Protein AF-A0A543J5N5-F1 (afdb_monomer)

Radius of gyration: 30.06 Å; Cα contacts (8 Å, |Δi|>4): 61; chains: 1; bounding box: 81×40×79 Å

Secondary structure (DSSP, 8-state):
--HHHHHHHHHHTTHHHHHHHHHHHHHHHHHHHTT-SS---PPPPTHHHH-SGGGSPPPPTT--S--SPPPPHHHHHHHHHHHHHHHHTSHHHHHHHHHHHHHHHHHHHHSPP-HHHHHHHHHHS-HHHHHHHHT--HHHHHHHHHHHTS--HHHHHHHHHHHHHTS---

Solvent-accessible surface area (backbone atoms only — not comparable to full-atom values): 10122 Å² total; per-residue (Å²): 135,60,71,69,57,57,52,48,55,32,49,77,68,49,51,46,63,53,51,49,52,51,53,50,48,52,53,51,52,32,60,50,34,76,73,41,99,74,59,82,73,60,73,76,62,69,48,80,79,63,40,63,66,79,76,46,79,74,80,56,95,85,54,63,96,72,82,64,82,80,77,52,68,85,54,46,54,60,51,51,53,49,53,49,44,48,53,71,73,40,36,63,58,53,52,50,51,50,52,48,51,50,52,52,49,53,50,60,69,71,46,86,87,45,76,66,58,58,47,52,49,29,49,74,45,55,30,66,59,48,7,65,71,70,73,42,59,53,71,58,22,41,53,45,26,60,53,49,64,44,92,52,66,72,58,54,54,52,50,54,58,52,60,63,60,74,74,63,81,130

Structure (mmCIF, N/CA/C/O backbone):
data_AF-A0A543J5N5-F1
#
_entry.id   AF-A0A543J5N5-F1
#
loop_
_atom_site.group_PDB
_atom_site.id
_atom_site.type_symbol
_atom_site.label_atom_id
_atom_site.label_alt_id
_atom_site.label_comp_id
_atom_site.label_asym_id
_atom_site.label_entity_id
_atom_site.label_seq_id
_atom_site.pdbx_PDB_ins_code
_atom_site.Cartn_x
_atom_site.Cartn_y
_atom_site.Cartn_z
_atom_site.occupancy
_atom_site.B_iso_or_equiv
_atom_site.auth_seq_id
_atom_site.auth_comp_id
_atom_site.auth_asym_id
_atom_site.auth_atom_id
_atom_site.pdbx_PDB_model_num
ATOM 1 N N . MET A 1 1 ? -7.278 -13.447 -16.021 1.00 47.03 1 MET A N 1
ATOM 2 C CA . MET A 1 1 ? -6.130 -14.018 -15.280 1.00 47.03 1 MET A CA 1
ATOM 3 C C . MET A 1 1 ? -4.964 -13.067 -15.475 1.00 47.03 1 MET A C 1
ATOM 5 O O . MET A 1 1 ? -4.471 -12.989 -16.589 1.00 47.03 1 MET A O 1
ATOM 9 N N . THR A 1 2 ? -4.613 -12.256 -14.475 1.00 55.56 2 THR A N 1
ATOM 10 C CA . THR A 1 2 ? -3.571 -11.229 -14.644 1.00 55.56 2 THR A CA 1
ATOM 11 C C . THR A 1 2 ? -2.187 -11.880 -14.663 1.00 55.56 2 THR A C 1
ATOM 13 O O . THR A 1 2 ? -1.918 -12.789 -13.874 1.00 55.56 2 THR A O 1
ATOM 16 N N . CYS A 1 3 ? -1.317 -11.421 -15.563 1.00 61.25 3 CYS A N 1
ATOM 17 C CA . CYS A 1 3 ? 0.099 -11.799 -15.671 1.00 61.25 3 CYS A CA 1
ATOM 18 C C . CYS A 1 3 ? 0.804 -11.834 -14.300 1.00 61.25 3 CYS A C 1
ATOM 20 O O . CYS A 1 3 ? 1.544 -12.769 -13.999 1.00 61.25 3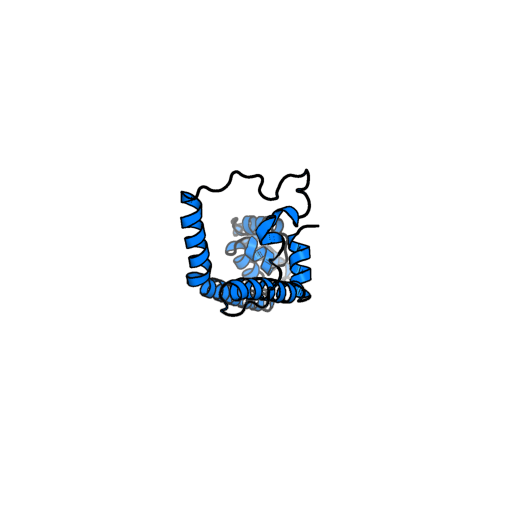 CYS A O 1
ATOM 22 N N . TRP A 1 4 ? 0.458 -10.890 -13.424 1.00 47.91 4 TRP A N 1
ATOM 23 C CA . TRP A 1 4 ? 0.954 -10.767 -12.056 1.00 47.91 4 TRP A CA 1
ATOM 24 C C . TRP A 1 4 ? 0.626 -11.943 -11.125 1.00 47.91 4 TRP A C 1
ATOM 26 O O . TRP A 1 4 ? 1.440 -12.272 -10.265 1.00 47.91 4 TRP A O 1
ATOM 36 N N . ARG A 1 5 ? -0.531 -12.606 -11.282 1.00 67.00 5 ARG A N 1
ATOM 37 C CA . ARG A 1 5 ? -0.859 -13.802 -10.480 1.00 67.00 5 ARG A CA 1
ATOM 38 C C . ARG A 1 5 ? -0.018 -14.996 -10.912 1.00 67.00 5 ARG A C 1
ATOM 40 O O . ARG A 1 5 ? 0.612 -15.622 -10.077 1.00 67.00 5 ARG A O 1
ATOM 47 N N . ARG A 1 6 ? 0.095 -15.224 -12.221 1.00 74.06 6 ARG A N 1
ATOM 48 C CA . ARG A 1 6 ? 0.920 -16.309 -12.770 1.00 74.06 6 ARG A CA 1
ATOM 49 C C . ARG A 1 6 ? 2.404 -16.142 -12.416 1.00 74.06 6 ARG A C 1
ATOM 51 O O . ARG A 1 6 ? 3.054 -17.122 -12.074 1.00 74.06 6 ARG A O 1
ATOM 58 N N . LEU A 1 7 ? 2.928 -14.914 -12.472 1.00 71.62 7 LEU A N 1
ATOM 59 C CA . LEU A 1 7 ? 4.307 -14.620 -1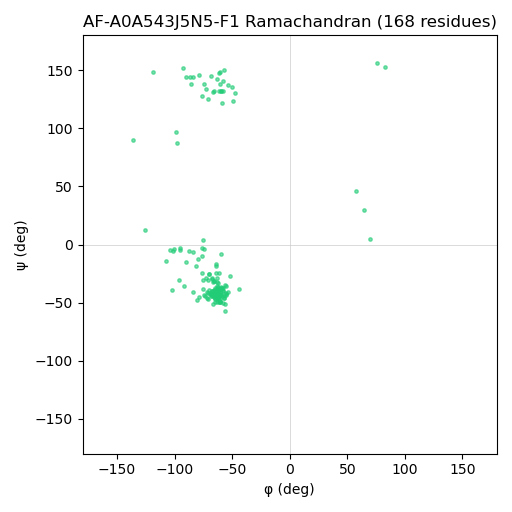2.070 1.00 71.62 7 LEU A 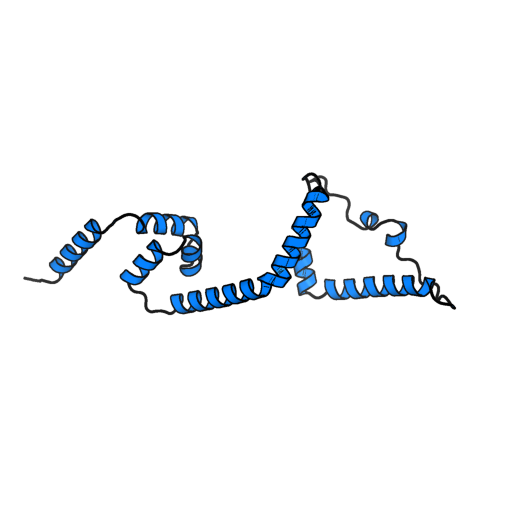CA 1
ATOM 60 C C . LEU A 1 7 ? 4.537 -14.907 -10.580 1.00 71.62 7 LEU A C 1
ATOM 62 O O . LEU A 1 7 ? 5.558 -15.491 -10.219 1.00 71.62 7 LEU A O 1
ATOM 66 N N . ARG A 1 8 ? 3.579 -14.542 -9.721 1.00 75.94 8 ARG A N 1
ATOM 67 C CA . ARG A 1 8 ? 3.619 -14.866 -8.292 1.00 75.94 8 ARG A CA 1
ATOM 68 C C . ARG A 1 8 ? 3.613 -16.375 -8.059 1.00 75.94 8 ARG A C 1
ATOM 70 O O . ARG A 1 8 ? 4.516 -16.860 -7.392 1.00 75.94 8 ARG A O 1
ATOM 77 N N . ASP A 1 9 ? 2.692 -17.104 -8.683 1.00 83.12 9 ASP A N 1
ATOM 78 C CA . ASP A 1 9 ? 2.590 -18.562 -8.549 1.00 83.12 9 ASP A CA 1
ATOM 79 C C . ASP A 1 9 ? 3.898 -19.262 -8.982 1.00 83.12 9 ASP A C 1
ATOM 81 O O . ASP A 1 9 ? 4.373 -20.191 -8.333 1.00 83.12 9 ASP A O 1
ATOM 85 N N . TRP A 1 10 ? 4.536 -18.787 -10.059 1.00 81.25 10 TRP A N 1
ATOM 86 C CA . TRP A 1 10 ? 5.830 -19.305 -10.531 1.00 81.25 10 TRP A CA 1
ATOM 87 C C . TRP A 1 10 ? 7.005 -18.943 -9.623 1.00 81.25 10 TRP A C 1
ATOM 89 O O . TRP A 1 10 ? 7.988 -19.687 -9.560 1.00 81.25 10 TRP A O 1
ATOM 99 N N . THR A 1 11 ? 6.919 -17.798 -8.947 1.00 79.25 11 THR A N 1
ATOM 100 C CA . THR A 1 11 ? 7.919 -17.355 -7.973 1.00 79.25 11 THR A CA 1
ATOM 101 C C . THR A 1 11 ? 7.810 -18.181 -6.692 1.00 79.25 11 THR A C 1
ATOM 103 O O . THR A 1 11 ? 8.823 -18.672 -6.204 1.00 79.25 11 THR A O 1
ATOM 106 N N . GLU A 1 12 ? 6.590 -18.417 -6.201 1.00 83.44 12 GLU A N 1
ATOM 107 C CA . GLU A 1 12 ? 6.310 -19.280 -5.044 1.00 83.44 12 GLU A CA 1
ATOM 108 C C . GLU A 1 12 ? 6.704 -20.742 -5.307 1.00 83.44 12 GLU A C 1
ATOM 110 O O . GLU A 1 12 ? 7.260 -21.401 -4.432 1.00 83.44 12 GLU A O 1
ATOM 115 N N . ALA A 1 13 ? 6.503 -21.234 -6.534 1.00 86.81 13 ALA A N 1
ATOM 116 C CA . ALA A 1 13 ? 6.940 -22.565 -6.957 1.00 86.81 13 ALA A CA 1
ATOM 117 C C . ALA A 1 13 ? 8.455 -22.677 -7.246 1.00 86.81 13 ALA A C 1
ATOM 119 O O . ALA A 1 13 ? 8.926 -23.754 -7.610 1.00 86.81 13 ALA A O 1
ATOM 120 N N . GLY A 1 14 ? 9.227 -21.585 -7.148 1.00 87.81 14 GLY A N 1
ATOM 121 C CA . GLY A 1 14 ? 10.677 -21.573 -7.398 1.00 87.81 14 GLY A CA 1
ATOM 122 C C . GLY A 1 14 ? 11.094 -21.771 -8.865 1.00 87.81 14 GLY A C 1
ATOM 123 O O . GLY A 1 14 ? 12.287 -21.825 -9.171 1.00 87.81 14 GLY A O 1
ATOM 124 N N . VAL A 1 15 ? 10.134 -21.836 -9.790 1.00 87.44 15 VAL A N 1
ATOM 125 C CA . VAL A 1 15 ? 10.372 -22.044 -11.228 1.00 87.44 15 VAL A CA 1
ATOM 126 C C . VAL A 1 15 ? 11.050 -20.823 -11.841 1.00 87.44 15 VAL A C 1
ATOM 128 O O . VAL A 1 15 ? 12.009 -20.956 -12.601 1.00 87.44 15 VAL A O 1
ATOM 131 N N . TRP A 1 16 ? 10.570 -19.627 -11.490 1.00 83.62 16 TRP A N 1
ATOM 132 C CA . TRP A 1 16 ? 11.074 -18.381 -12.062 1.00 83.62 16 TRP A CA 1
ATOM 133 C C . TRP A 1 16 ? 12.541 -18.085 -11.698 1.00 83.62 16 TRP A C 1
ATOM 135 O O . TRP A 1 16 ? 13.326 -17.879 -12.624 1.00 83.62 16 TRP A O 1
ATOM 145 N N . PRO A 1 17 ? 12.971 -18.143 -10.418 1.00 85.12 17 PRO A N 1
ATOM 146 C CA . PRO A 1 17 ? 14.379 -17.962 -10.055 1.00 85.12 17 PRO A CA 1
ATOM 147 C C . PRO A 1 17 ? 15.315 -18.926 -10.792 1.00 85.12 17 PRO A C 1
ATOM 149 O O . PRO A 1 17 ? 16.341 -18.510 -11.327 1.00 85.12 17 PRO A O 1
ATOM 152 N N . ARG A 1 18 ? 14.932 -20.206 -10.893 1.00 87.69 18 ARG A N 1
ATOM 153 C CA . ARG A 1 18 ? 15.769 -21.229 -11.528 1.00 87.69 18 ARG A CA 1
ATOM 154 C C . ARG A 1 18 ? 15.895 -21.033 -13.035 1.00 87.69 18 ARG A C 1
ATOM 156 O O . ARG A 1 18 ? 16.982 -21.179 -13.589 1.00 87.69 18 ARG A O 1
ATOM 163 N N . LEU A 1 19 ? 14.788 -20.707 -13.698 1.00 87.69 19 LEU A N 1
ATOM 164 C CA . LEU A 1 19 ? 14.782 -20.404 -15.126 1.00 87.69 19 LEU A CA 1
ATOM 165 C C . LEU A 1 19 ? 15.608 -19.146 -15.418 1.00 87.69 19 LEU A C 1
ATOM 167 O O . LEU A 1 19 ? 16.414 -19.144 -16.345 1.00 87.69 19 LEU A O 1
ATOM 171 N N . HIS A 1 20 ? 15.445 -18.107 -14.600 1.00 85.19 20 HIS A N 1
ATOM 172 C CA . HIS A 1 20 ? 16.187 -16.860 -14.722 1.00 85.19 20 HIS A CA 1
ATOM 173 C C . HIS A 1 20 ? 17.700 -17.077 -14.584 1.00 85.19 20 HIS A C 1
ATOM 175 O O . HIS A 1 20 ? 18.455 -16.621 -15.441 1.00 85.19 20 HIS A O 1
ATOM 181 N N . GLU A 1 21 ? 18.144 -17.835 -13.574 1.00 91.75 21 GLU A N 1
ATOM 182 C CA . GLU A 1 21 ? 19.555 -18.206 -13.396 1.00 91.75 21 GLU A CA 1
ATOM 183 C C . GLU A 1 21 ? 20.127 -18.939 -14.614 1.00 91.75 21 GLU A C 1
ATOM 185 O O . GLU A 1 21 ? 21.217 -18.604 -15.077 1.00 91.75 21 GLU A O 1
ATOM 190 N N . LEU A 1 22 ? 19.396 -19.924 -15.147 1.00 88.25 22 LEU A N 1
ATOM 191 C CA . LEU A 1 22 ? 19.843 -20.713 -16.297 1.00 88.25 22 LEU A CA 1
ATOM 192 C C . LEU A 1 22 ? 19.947 -19.867 -17.567 1.00 88.25 22 LEU A C 1
ATOM 194 O O . LEU A 1 22 ? 20.950 -19.951 -18.275 1.00 88.25 22 LEU A O 1
ATOM 198 N N . LEU A 1 23 ? 18.944 -19.031 -17.842 1.00 86.00 23 LEU A N 1
ATOM 199 C CA . LEU A 1 23 ? 18.954 -18.140 -19.002 1.00 86.00 23 LEU A CA 1
ATOM 200 C C . LEU A 1 23 ? 20.089 -17.113 -18.900 1.00 86.00 23 LEU A C 1
ATOM 202 O O . LEU A 1 23 ? 20.821 -16.917 -19.867 1.00 86.00 23 LEU A O 1
ATOM 206 N N . LEU A 1 24 ? 20.307 -16.523 -17.719 1.00 88.06 24 LEU A N 1
ATOM 207 C CA . LEU A 1 24 ? 21.443 -15.631 -17.467 1.00 88.06 24 LEU A CA 1
ATOM 208 C C . LEU A 1 24 ? 22.788 -16.335 -17.636 1.00 88.06 24 LEU A C 1
ATOM 210 O O . LEU A 1 24 ? 23.707 -15.757 -18.214 1.00 88.06 24 LEU A O 1
ATOM 214 N N . ALA A 1 25 ? 22.923 -17.559 -17.126 1.00 88.75 25 ALA A N 1
ATOM 215 C CA . ALA A 1 25 ? 24.149 -18.335 -17.253 1.00 88.75 25 ALA A CA 1
ATOM 216 C C . ALA A 1 25 ? 24.460 -18.641 -18.722 1.00 88.75 25 ALA A C 1
ATOM 218 O O . ALA A 1 25 ? 25.597 -18.450 -19.141 1.00 88.75 25 ALA A O 1
ATOM 219 N N . LEU A 1 26 ? 23.458 -19.035 -19.515 1.00 84.62 26 LEU A N 1
ATOM 220 C CA . LEU A 1 26 ? 23.616 -19.285 -20.951 1.00 84.62 26 LEU A CA 1
ATOM 221 C C . LEU A 1 26 ? 24.016 -18.019 -21.716 1.00 84.62 26 LEU A C 1
ATOM 223 O O . LEU A 1 26 ? 24.967 -18.060 -22.496 1.00 84.62 26 LEU A O 1
ATOM 227 N N . THR A 1 27 ? 23.359 -16.885 -21.450 1.00 84.94 27 THR A N 1
ATOM 228 C CA . THR A 1 27 ? 23.709 -15.603 -22.082 1.00 84.94 27 THR A CA 1
ATOM 229 C C . THR A 1 27 ? 25.121 -15.158 -21.702 1.00 84.94 27 THR A C 1
ATOM 231 O O . THR A 1 27 ? 25.898 -14.768 -22.571 1.00 84.94 27 THR A O 1
ATOM 234 N N . ARG A 1 28 ? 25.501 -15.264 -20.421 1.00 87.12 28 ARG A N 1
ATOM 235 C CA . ARG A 1 28 ? 26.858 -14.929 -19.949 1.00 87.12 28 ARG A CA 1
ATOM 236 C C . ARG A 1 28 ? 27.918 -15.838 -20.551 1.00 87.12 28 ARG A C 1
ATOM 238 O O . ARG A 1 28 ? 28.988 -15.364 -20.914 1.00 87.12 28 ARG A O 1
ATOM 245 N N . LEU A 1 29 ? 27.625 -17.129 -20.648 1.00 87.12 29 LEU A N 1
ATOM 246 C CA . LEU A 1 29 ? 28.545 -18.115 -21.186 1.00 87.12 29 LEU A CA 1
ATOM 247 C C . LEU A 1 29 ? 28.793 -17.875 -22.682 1.00 87.12 29 LEU A C 1
ATOM 249 O O . LEU A 1 29 ? 29.945 -17.876 -23.101 1.00 87.12 29 LEU A O 1
ATOM 253 N N . TRP A 1 30 ? 27.746 -17.578 -23.459 1.00 88.69 30 TRP A N 1
ATOM 254 C CA . TRP A 1 30 ? 27.897 -17.127 -24.844 1.00 88.69 30 TRP A CA 1
ATOM 255 C C . TRP A 1 30 ? 28.693 -15.816 -24.939 1.00 88.69 30 TRP A C 1
ATOM 257 O O . TRP A 1 30 ? 29.651 -15.737 -25.702 1.00 88.69 30 TRP A O 1
ATOM 267 N N . ALA A 1 31 ? 28.360 -14.803 -24.134 1.00 86.12 31 ALA A N 1
ATOM 268 C CA . ALA A 1 31 ? 29.063 -13.520 -24.162 1.00 86.12 31 ALA A CA 1
ATOM 269 C C . ALA A 1 31 ? 30.565 -13.663 -23.842 1.00 86.12 31 ALA A C 1
ATOM 271 O O . ALA A 1 31 ? 31.399 -12.994 -24.449 1.00 86.12 31 ALA A O 1
ATOM 272 N N . PHE A 1 32 ? 30.924 -14.557 -22.918 1.00 86.44 32 PHE A N 1
ATOM 273 C CA . PHE A 1 32 ? 32.317 -14.833 -22.564 1.00 86.44 32 PHE A CA 1
ATOM 274 C C . PHE A 1 32 ? 33.047 -15.670 -23.626 1.00 86.44 32 PHE A C 1
ATOM 276 O O . PHE A 1 32 ? 34.250 -15.496 -23.837 1.00 86.44 32 PHE A O 1
ATOM 283 N N . ASP A 1 33 ? 32.329 -16.542 -24.338 1.00 87.06 33 ASP A N 1
ATOM 284 C CA . ASP A 1 33 ? 32.867 -17.313 -25.463 1.00 87.06 33 ASP A CA 1
ATOM 285 C C . ASP A 1 33 ? 33.424 -16.397 -26.564 1.00 87.06 33 ASP A C 1
ATOM 287 O O . ASP A 1 33 ? 34.499 -16.651 -27.108 1.00 87.06 33 ASP A O 1
ATOM 291 N N . GLN A 1 34 ? 32.757 -15.263 -26.809 1.00 81.38 34 GLN A N 1
ATOM 292 C CA . GLN A 1 34 ? 33.182 -14.249 -27.783 1.00 81.38 34 GLN A CA 1
ATOM 293 C C . GLN A 1 34 ? 34.515 -13.572 -27.424 1.00 81.38 34 GLN A C 1
ATOM 295 O O . GLN A 1 34 ? 35.198 -13.051 -28.303 1.00 81.38 34 GLN A O 1
ATOM 300 N N . LEU A 1 35 ? 34.882 -13.562 -26.140 1.00 85.75 35 LEU A N 1
ATOM 301 C CA . LEU A 1 35 ? 36.094 -12.919 -25.621 1.00 85.75 35 LEU A CA 1
ATOM 302 C C . LEU A 1 35 ? 37.234 -13.918 -25.374 1.00 85.75 35 LEU A C 1
ATOM 304 O O . LEU A 1 35 ? 38.336 -13.530 -24.983 1.00 85.75 35 LEU A O 1
ATOM 308 N N . SER A 1 36 ? 36.981 -15.210 -25.581 1.00 83.12 36 SER A N 1
ATOM 309 C CA . SER A 1 36 ? 37.920 -16.277 -25.255 1.00 83.12 36 SER A CA 1
ATOM 310 C C . SER A 1 36 ? 38.911 -16.530 -26.394 1.00 83.12 36 SER A C 1
ATOM 312 O O . SER A 1 36 ? 38.543 -16.618 -27.560 1.00 83.12 36 SER A O 1
ATOM 314 N N . ALA A 1 37 ? 40.189 -16.743 -26.058 1.00 83.00 37 ALA A N 1
ATOM 315 C CA . ALA A 1 37 ? 41.243 -17.040 -27.041 1.00 83.00 37 ALA A CA 1
ATOM 316 C C . ALA A 1 37 ? 41.040 -18.378 -27.790 1.00 83.00 37 ALA A C 1
ATOM 318 O O . ALA A 1 37 ? 41.658 -18.619 -28.827 1.00 83.00 37 ALA A O 1
ATOM 319 N N . ARG A 1 38 ? 40.186 -19.263 -27.259 1.00 84.75 38 ARG A N 1
ATOM 320 C CA . ARG A 1 38 ? 39.733 -20.508 -27.893 1.00 84.75 38 ARG A CA 1
ATOM 321 C C . ARG A 1 38 ? 38.220 -20.648 -27.699 1.00 84.75 38 ARG A C 1
ATOM 323 O O . ARG A 1 38 ? 37.815 -21.222 -26.691 1.00 84.75 38 ARG A O 1
ATOM 330 N N . PRO A 1 39 ? 37.402 -20.123 -28.622 1.00 82.25 39 PRO A N 1
ATOM 331 C CA . PRO A 1 39 ? 35.952 -20.184 -28.491 1.00 82.25 39 PRO A CA 1
ATOM 332 C C . PRO A 1 39 ? 35.433 -21.628 -28.559 1.00 82.25 39 PRO A C 1
ATOM 334 O O . PRO A 1 39 ? 35.776 -22.386 -29.471 1.00 82.25 39 PRO A O 1
ATOM 337 N N . CYS A 1 40 ? 34.570 -21.982 -27.615 1.00 82.38 40 CYS A N 1
ATOM 338 C CA . CYS A 1 40 ? 33.776 -23.204 -27.538 1.00 82.38 40 CYS A CA 1
ATOM 339 C C . CYS A 1 40 ? 32.595 -23.217 -28.529 1.00 82.38 40 CYS A C 1
ATOM 341 O O . CYS A 1 40 ? 31.911 -24.234 -28.635 1.00 82.38 40 CYS A O 1
ATOM 343 N N . ARG A 1 41 ? 32.377 -22.124 -29.278 1.00 82.00 41 ARG A N 1
ATOM 344 C CA . ARG A 1 41 ? 31.323 -21.952 -30.297 1.00 82.00 41 ARG A CA 1
ATOM 345 C C . ARG A 1 41 ? 29.925 -22.157 -29.734 1.00 82.00 41 ARG A C 1
ATOM 347 O O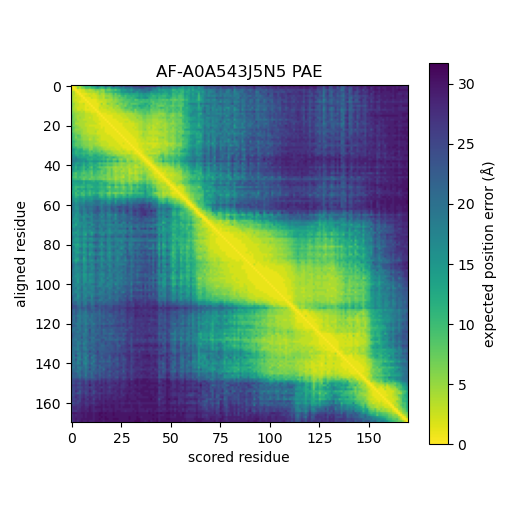 . ARG A 1 41 ? 29.092 -22.857 -30.314 1.00 82.00 41 ARG A O 1
ATOM 354 N N . ILE A 1 42 ? 29.675 -21.548 -28.588 1.00 84.38 42 ILE A N 1
ATOM 355 C CA . ILE A 1 42 ? 28.365 -21.604 -27.955 1.00 84.38 42 ILE A CA 1
ATOM 356 C C . ILE A 1 42 ? 27.382 -20.843 -28.841 1.00 84.38 42 ILE A C 1
ATOM 358 O O . ILE A 1 42 ? 27.666 -19.742 -29.310 1.00 84.38 42 ILE A O 1
ATOM 362 N N . GLY A 1 43 ? 26.240 -21.468 -29.126 1.00 81.44 43 GLY A N 1
ATOM 363 C CA . GLY A 1 43 ? 25.227 -20.881 -29.994 1.00 81.44 43 GLY A CA 1
ATOM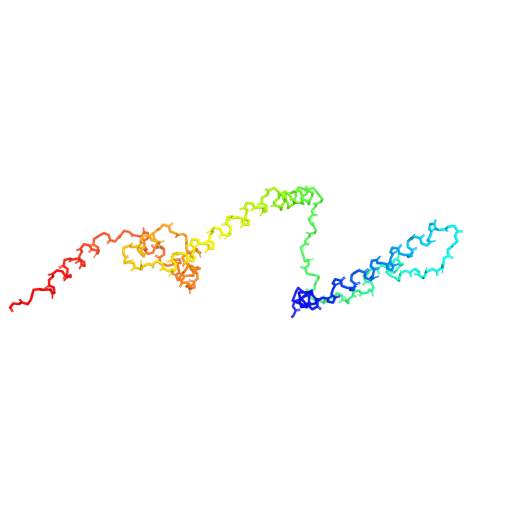 364 C C . GLY A 1 43 ? 24.728 -19.555 -29.427 1.00 81.44 43 GLY A C 1
ATOM 365 O O . GLY A 1 43 ? 24.389 -19.473 -28.246 1.00 81.44 43 GLY A O 1
ATOM 366 N N . ARG A 1 44 ? 24.674 -18.526 -30.277 1.00 82.69 44 ARG A N 1
ATOM 367 C CA . ARG A 1 44 ? 24.114 -17.227 -29.907 1.00 82.69 44 ARG A CA 1
ATOM 368 C C . ARG A 1 44 ? 22.649 -17.387 -29.491 1.00 82.69 44 ARG A C 1
ATOM 370 O O . ARG A 1 44 ? 21.893 -18.033 -30.223 1.00 82.69 44 ARG A O 1
ATOM 377 N N . PRO A 1 45 ? 22.228 -16.810 -28.352 1.00 80.62 45 PRO A N 1
ATOM 378 C CA . PRO A 1 45 ? 20.836 -16.858 -27.946 1.00 80.62 45 PRO A CA 1
ATOM 379 C C . PRO A 1 45 ? 19.909 -16.247 -29.014 1.00 80.62 45 PRO A C 1
ATOM 381 O O . PRO A 1 45 ? 20.174 -15.143 -29.489 1.00 80.62 45 PRO A O 1
ATOM 384 N N . PRO A 1 46 ? 18.805 -16.912 -29.393 1.00 76.31 46 PRO A N 1
ATOM 385 C CA . PRO A 1 46 ? 17.939 -16.464 -30.489 1.00 76.31 46 PRO A CA 1
ATOM 386 C C . PRO A 1 46 ? 17.282 -15.082 -30.302 1.00 76.31 46 PRO A C 1
ATOM 388 O O . PRO A 1 46 ? 16.924 -14.435 -31.286 1.00 76.31 46 PRO A O 1
ATOM 391 N N . TRP A 1 47 ? 17.117 -14.624 -29.059 1.00 76.88 47 TRP A N 1
ATOM 392 C CA . TRP A 1 47 ? 16.573 -13.301 -28.715 1.00 76.88 47 TRP A CA 1
ATOM 393 C C . TRP A 1 47 ? 17.591 -12.158 -28.832 1.00 76.88 47 TRP A C 1
ATOM 395 O O . TRP A 1 47 ? 17.187 -11.001 -28.839 1.00 76.88 47 TRP A O 1
ATOM 405 N N . GLU A 1 48 ? 18.886 -12.456 -28.979 1.00 77.88 48 GLU A N 1
ATOM 406 C CA . GLU A 1 48 ? 19.922 -11.445 -29.253 1.00 77.88 48 GLU A CA 1
ATOM 407 C C . GLU A 1 48 ? 19.909 -10.969 -30.713 1.00 77.88 48 GLU A C 1
ATOM 409 O O . GLU A 1 48 ? 20.405 -9.888 -31.012 1.00 77.88 48 GLU A O 1
ATOM 414 N N . ASP A 1 49 ? 19.394 -11.787 -31.636 1.00 76.44 49 ASP A N 1
ATOM 415 C CA . ASP A 1 49 ? 19.296 -11.460 -33.068 1.00 76.44 49 ASP A CA 1
ATOM 416 C C . ASP A 1 49 ? 17.890 -11.044 -33.491 1.00 76.44 49 ASP A C 1
ATOM 418 O O . ASP A 1 49 ? 17.727 -10.158 -34.325 1.00 76.44 49 ASP A O 1
ATOM 422 N N . ARG A 1 50 ? 16.870 -11.712 -32.941 1.00 77.00 50 ARG A N 1
ATOM 423 C CA . ARG A 1 50 ? 15.469 -11.522 -33.345 1.00 77.00 50 ARG A CA 1
ATOM 424 C C . ARG A 1 50 ? 14.702 -10.529 -32.470 1.00 77.00 50 ARG A C 1
ATOM 426 O O . ARG A 1 50 ? 13.561 -10.211 -32.767 1.00 77.00 50 ARG A O 1
ATOM 433 N N . GLY A 1 51 ? 15.328 -10.031 -31.403 1.00 72.75 51 GLY A N 1
ATOM 434 C CA . GLY A 1 51 ? 14.650 -9.250 -30.373 1.00 72.75 51 GLY A CA 1
ATOM 435 C C . GLY A 1 51 ? 13.807 -10.133 -29.450 1.00 72.75 51 GLY A C 1
ATOM 436 O O . GLY A 1 51 ? 13.416 -11.250 -29.792 1.00 72.75 51 GLY A O 1
ATOM 437 N N . ILE A 1 52 ? 13.552 -9.645 -28.236 1.00 71.75 52 ILE A N 1
ATOM 438 C CA . ILE A 1 52 ? 12.765 -10.381 -27.236 1.00 71.75 52 ILE A CA 1
ATOM 439 C C . ILE A 1 52 ? 11.280 -10.470 -27.619 1.00 71.75 52 ILE A C 1
ATOM 441 O O . ILE A 1 52 ? 10.604 -11.421 -27.228 1.00 71.75 52 ILE A O 1
ATOM 445 N N . ASP A 1 53 ? 10.801 -9.519 -28.421 1.00 71.06 53 ASP A N 1
ATOM 446 C CA . ASP A 1 53 ? 9.390 -9.360 -28.778 1.00 71.06 53 ASP A CA 1
ATOM 447 C C . ASP A 1 53 ? 8.842 -10.528 -29.610 1.00 71.06 53 ASP A C 1
ATOM 449 O O . ASP A 1 53 ? 7.695 -10.921 -29.417 1.00 71.06 53 ASP A O 1
ATOM 453 N N . ASP A 1 54 ? 9.677 -11.166 -30.437 1.00 76.62 54 ASP A N 1
ATOM 454 C CA . ASP A 1 54 ? 9.321 -12.364 -31.219 1.00 76.62 54 ASP A CA 1
ATOM 455 C C . ASP A 1 54 ? 8.996 -13.590 -30.343 1.00 76.62 54 ASP A C 1
ATOM 457 O O . ASP A 1 54 ? 8.372 -14.552 -30.799 1.00 76.62 54 ASP A O 1
ATOM 461 N N . TYR A 1 55 ? 9.429 -13.572 -29.080 1.00 68.62 55 TYR A N 1
ATOM 462 C CA . TYR A 1 55 ? 9.196 -14.637 -28.101 1.00 68.62 55 TYR A CA 1
ATOM 463 C C . TYR A 1 55 ? 8.108 -14.273 -27.089 1.00 68.62 55 TYR A C 1
ATOM 465 O O . TYR A 1 55 ? 7.737 -15.107 -26.255 1.00 68.62 55 TYR A O 1
ATOM 473 N N . LEU A 1 56 ? 7.586 -13.046 -27.150 1.00 69.75 56 LEU A N 1
ATOM 474 C CA . LEU A 1 56 ? 6.432 -12.636 -26.370 1.00 69.75 56 LEU A CA 1
ATOM 475 C C . LEU A 1 56 ? 5.146 -13.052 -27.104 1.00 69.75 56 LEU A C 1
ATOM 477 O O . LEU A 1 56 ? 5.086 -13.045 -28.334 1.00 69.75 56 LEU A O 1
ATOM 481 N N . PRO A 1 57 ? 4.089 -13.453 -26.376 1.00 67.56 57 PRO A N 1
ATOM 482 C CA . PRO A 1 57 ? 2.800 -13.718 -27.000 1.00 67.56 57 PRO A CA 1
ATOM 483 C C . PRO A 1 57 ? 2.312 -12.464 -27.734 1.00 67.56 57 PRO A C 1
ATOM 485 O O . PRO A 1 57 ? 2.463 -11.354 -27.221 1.00 67.56 57 PRO A O 1
ATOM 488 N N . ALA A 1 58 ? 1.707 -12.653 -28.913 1.00 65.12 58 ALA A N 1
ATOM 489 C CA . ALA A 1 58 ? 1.167 -11.560 -29.717 1.00 65.12 58 ALA A CA 1
ATOM 490 C C . ALA A 1 58 ? 0.326 -10.618 -28.844 1.00 65.12 58 ALA A C 1
ATOM 492 O O . ALA A 1 58 ? -0.527 -11.080 -28.077 1.00 65.12 58 ALA A O 1
ATOM 493 N N . ALA A 1 59 ? 0.593 -9.312 -28.951 1.00 61.66 59 ALA A N 1
ATOM 494 C CA . ALA A 1 59 ? -0.096 -8.294 -28.170 1.00 61.66 59 ALA A CA 1
ATOM 495 C C . ALA A 1 59 ? -1.611 -8.511 -28.273 1.00 61.66 59 ALA A C 1
ATOM 497 O O . ALA A 1 59 ? -2.176 -8.583 -29.366 1.00 61.66 59 ALA A O 1
ATOM 498 N N . THR A 1 60 ? -2.278 -8.673 -27.131 1.00 60.34 60 THR A N 1
ATOM 499 C CA . THR A 1 60 ? -3.726 -8.869 -27.119 1.00 60.34 60 THR A CA 1
ATOM 500 C C . THR A 1 60 ? -4.411 -7.632 -27.690 1.00 60.34 60 THR A C 1
ATOM 502 O O . THR A 1 60 ? -4.013 -6.506 -27.399 1.00 60.34 60 THR A O 1
ATOM 505 N N . THR A 1 61 ? -5.490 -7.822 -28.453 1.00 57.88 61 THR A N 1
ATOM 506 C CA . THR A 1 61 ? -6.297 -6.739 -29.054 1.00 57.88 61 THR A CA 1
ATOM 507 C C . THR A 1 61 ? -6.904 -5.771 -28.031 1.00 57.88 61 THR A C 1
ATOM 509 O O . THR A 1 61 ? -7.437 -4.733 -28.402 1.00 57.88 61 THR A O 1
ATOM 512 N N . THR A 1 62 ? -6.801 -6.084 -26.738 1.00 59.44 62 THR A N 1
ATOM 513 C CA . THR A 1 62 ? -7.180 -5.233 -25.601 1.00 59.44 62 THR A CA 1
ATOM 514 C C . THR A 1 62 ? -6.181 -4.096 -25.319 1.00 59.44 62 THR A C 1
ATOM 516 O O . THR A 1 62 ? -6.383 -3.341 -24.375 1.00 59.44 62 THR A O 1
ATOM 519 N N . GLY A 1 63 ? -5.137 -3.937 -26.142 1.00 54.34 63 GLY A N 1
ATOM 520 C CA . GLY A 1 63 ? -4.086 -2.939 -25.942 1.00 54.34 63 GLY A CA 1
ATOM 521 C C . GLY A 1 63 ? -3.030 -3.428 -24.951 1.00 54.34 63 GLY A C 1
ATOM 522 O O . GLY A 1 63 ? -3.301 -4.280 -24.103 1.00 54.34 63 GLY A O 1
ATOM 523 N N . GLY A 1 64 ? -1.797 -2.932 -25.085 1.00 59.44 64 GLY A N 1
ATOM 524 C CA . GLY A 1 64 ? -0.766 -3.167 -24.075 1.00 59.44 64 GLY A CA 1
ATOM 525 C C . GLY A 1 64 ? -1.241 -2.676 -22.704 1.00 59.44 64 GLY A C 1
ATOM 526 O O . GLY A 1 64 ? -2.016 -1.726 -22.625 1.00 59.44 64 GLY A O 1
ATOM 527 N N . GLU A 1 65 ? -0.769 -3.306 -21.623 1.00 60.78 65 GLU A N 1
ATOM 528 C CA . GLU A 1 65 ? -1.105 -2.916 -20.238 1.00 60.78 65 GLU A CA 1
ATOM 529 C C . GLU A 1 65 ? -0.851 -1.414 -19.984 1.00 60.78 65 GLU A C 1
ATOM 531 O O . GLU A 1 65 ? -1.552 -0.785 -19.195 1.00 60.78 65 GLU A O 1
ATOM 536 N N . ASN A 1 66 ? 0.085 -0.823 -20.734 1.00 65.25 66 ASN A N 1
ATOM 537 C CA . ASN A 1 66 ? 0.368 0.606 -20.753 1.00 65.25 66 ASN A CA 1
ATOM 538 C C . ASN A 1 66 ? -0.323 1.290 -21.943 1.00 65.25 66 ASN A C 1
ATOM 540 O O . ASN A 1 66 ? 0.260 1.446 -23.013 1.00 65.25 66 ASN A O 1
ATOM 544 N N . SER A 1 67 ? -1.570 1.712 -21.741 1.00 62.66 67 SER A N 1
ATOM 545 C CA . SER A 1 67 ? -2.339 2.520 -22.701 1.00 62.66 67 SER A CA 1
ATOM 546 C C . SER A 1 67 ? -2.064 4.029 -22.602 1.00 62.66 67 SER A C 1
ATOM 548 O O . SER A 1 67 ? -2.603 4.805 -23.388 1.00 62.66 67 SER A O 1
ATOM 550 N N . THR A 1 68 ? -1.283 4.454 -21.606 1.00 70.06 68 THR A N 1
ATOM 551 C CA . THR A 1 68 ? -0.942 5.859 -21.336 1.00 70.06 68 THR A CA 1
ATOM 552 C C . THR A 1 68 ? 0.328 6.250 -22.086 1.00 70.06 68 THR A C 1
ATOM 554 O O . THR A 1 68 ? 1.241 5.433 -22.210 1.00 70.06 68 THR A O 1
ATOM 557 N N . GLU A 1 69 ? 0.394 7.498 -22.563 1.00 74.06 69 GLU A N 1
ATOM 558 C CA . GLU A 1 69 ? 1.604 8.056 -23.175 1.00 74.06 69 GLU A CA 1
ATOM 559 C C . GLU A 1 69 ? 2.828 7.831 -22.265 1.00 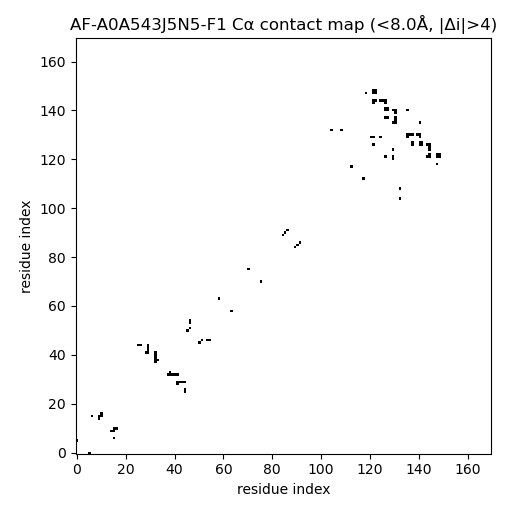74.06 69 GLU A C 1
ATOM 561 O O . GLU A 1 69 ? 2.723 8.025 -21.046 1.00 74.06 69 GLU A O 1
ATOM 566 N N . PRO A 1 70 ? 3.976 7.395 -22.822 1.00 77.50 70 PRO A N 1
ATOM 567 C CA . PRO A 1 70 ? 5.187 7.190 -22.043 1.00 77.50 70 PRO A CA 1
ATOM 568 C C . PRO A 1 70 ? 5.573 8.440 -21.248 1.00 77.50 70 PRO A C 1
ATOM 570 O O . PRO A 1 70 ? 5.544 9.560 -21.755 1.00 77.50 70 PRO A O 1
ATOM 573 N N . LEU A 1 71 ? 5.971 8.243 -19.990 1.00 79.12 71 LEU A N 1
ATOM 574 C CA . LEU A 1 71 ? 6.479 9.333 -19.162 1.00 79.12 71 LEU A CA 1
ATOM 575 C C . LEU A 1 71 ? 7.744 9.914 -19.800 1.00 79.12 71 LEU A C 1
ATOM 577 O O . LEU A 1 71 ? 8.664 9.172 -20.144 1.00 79.12 71 LEU A O 1
ATOM 581 N N . SER A 1 72 ? 7.805 11.241 -19.914 1.00 84.12 72 SER A N 1
ATOM 582 C CA . SER A 1 72 ? 9.000 11.915 -20.424 1.00 84.12 72 SER A CA 1
ATOM 583 C C . SER A 1 72 ? 10.222 11.624 -19.547 1.00 84.12 72 SER A C 1
ATOM 585 O O . SER A 1 72 ? 10.110 11.503 -18.322 1.00 84.12 72 SER A O 1
ATOM 587 N N . GLU A 1 73 ? 11.406 11.582 -20.156 1.00 85.94 73 GLU A N 1
ATOM 588 C CA . GLU A 1 73 ? 12.679 11.352 -19.456 1.00 85.94 73 GLU A CA 1
ATOM 589 C C . GLU A 1 73 ? 12.907 12.358 -18.317 1.00 85.94 73 GLU A C 1
ATOM 591 O O . GLU A 1 73 ? 13.386 11.998 -17.240 1.00 85.94 73 GLU A O 1
ATOM 596 N N . HIS A 1 74 ? 12.473 13.607 -18.522 1.00 87.94 74 HIS A N 1
ATOM 597 C CA . HIS A 1 74 ? 12.579 14.679 -17.535 1.00 87.94 74 HIS A CA 1
ATOM 598 C C . HIS A 1 74 ? 11.771 14.402 -16.257 1.00 87.94 74 HIS A C 1
ATOM 600 O O . HIS A 1 74 ? 12.148 14.852 -15.178 1.00 87.94 74 HIS A O 1
ATOM 606 N N . THR A 1 75 ? 10.675 13.643 -16.353 1.00 87.38 75 THR A N 1
ATOM 607 C CA . THR A 1 75 ? 9.871 13.218 -15.196 1.00 87.38 75 THR A CA 1
ATOM 608 C C . THR A 1 75 ? 10.330 11.863 -14.661 1.00 87.38 75 THR A C 1
ATOM 610 O O . THR A 1 75 ? 10.334 11.643 -13.449 1.00 87.38 75 THR A O 1
ATOM 613 N N . MET A 1 76 ? 10.746 10.958 -15.550 1.00 89.56 76 MET A N 1
ATOM 614 C CA . MET A 1 76 ? 11.137 9.597 -15.194 1.00 89.56 76 MET A CA 1
ATOM 615 C C . MET A 1 76 ? 12.379 9.571 -14.297 1.00 89.56 76 MET A C 1
ATOM 617 O O . MET A 1 76 ? 12.376 8.871 -13.288 1.00 89.56 76 MET A O 1
ATOM 621 N N . GLY A 1 77 ? 13.402 10.376 -14.605 1.00 87.94 77 GLY A N 1
ATOM 622 C CA . GLY A 1 77 ? 14.625 10.453 -13.799 1.00 87.94 77 GLY A CA 1
ATOM 623 C C . GLY A 1 77 ? 14.354 10.799 -12.325 1.00 87.94 77 GLY A C 1
ATOM 624 O O . GLY A 1 77 ? 14.688 10.002 -11.446 1.00 87.94 77 GLY A O 1
ATOM 625 N N . PRO A 1 78 ? 13.695 11.935 -12.025 1.00 92.69 78 PRO A N 1
ATOM 626 C CA . PRO A 1 78 ? 13.336 12.299 -10.656 1.00 92.69 78 PRO A CA 1
ATOM 627 C C . PRO A 1 78 ? 12.444 11.275 -9.947 1.00 92.69 78 PRO A C 1
ATOM 629 O O . PRO A 1 78 ? 12.648 11.030 -8.760 1.00 92.69 78 PRO A O 1
ATOM 632 N N . LEU A 1 79 ? 11.482 10.658 -10.648 1.00 90.75 79 LEU A N 1
ATOM 633 C CA . LEU A 1 79 ? 10.621 9.622 -10.065 1.00 90.75 79 LEU A CA 1
ATOM 634 C C . LEU A 1 79 ? 11.409 8.367 -9.677 1.00 90.75 79 LEU A C 1
ATOM 636 O O . LEU A 1 79 ? 11.173 7.820 -8.603 1.00 90.75 79 LEU A O 1
ATOM 640 N N . LEU A 1 80 ? 12.355 7.929 -10.511 1.00 92.06 80 LEU A N 1
ATOM 641 C CA . LEU A 1 80 ? 13.202 6.770 -10.217 1.00 92.06 80 LEU A CA 1
ATOM 642 C C . LEU A 1 80 ? 14.150 7.043 -9.049 1.00 92.06 80 LEU A C 1
ATOM 644 O O . LEU A 1 80 ? 14.298 6.194 -8.174 1.00 92.06 80 LEU A O 1
ATOM 648 N N . VAL A 1 81 ? 14.735 8.242 -8.986 1.00 91.75 81 VAL A N 1
ATOM 649 C CA . VAL A 1 81 ? 15.554 8.661 -7.839 1.00 91.75 81 VAL A CA 1
ATOM 650 C C . VAL A 1 81 ? 14.714 8.684 -6.565 1.00 91.75 81 VAL A C 1
ATOM 652 O O . VAL A 1 81 ? 15.145 8.166 -5.538 1.00 91.75 81 VAL A O 1
ATOM 655 N N . TRP A 1 82 ? 13.498 9.231 -6.621 1.00 95.12 82 TRP A N 1
ATOM 656 C CA . TRP A 1 82 ? 12.587 9.209 -5.478 1.00 95.12 82 TRP A CA 1
ATOM 657 C C . TRP A 1 82 ? 12.208 7.791 -5.068 1.00 95.12 82 TRP A C 1
ATOM 659 O O . TRP A 1 82 ? 12.227 7.492 -3.879 1.00 95.12 82 TRP A O 1
ATOM 669 N N . ALA A 1 83 ? 11.903 6.911 -6.020 1.00 93.12 83 ALA A N 1
ATOM 670 C CA . ALA A 1 83 ? 11.592 5.517 -5.731 1.00 93.12 83 ALA A CA 1
ATOM 671 C C . ALA A 1 83 ? 12.765 4.813 -5.035 1.00 93.12 83 ALA A C 1
ATOM 673 O O . ALA A 1 83 ? 12.554 4.126 -4.038 1.00 93.12 83 ALA A O 1
ATOM 674 N N . LEU A 1 84 ? 13.995 5.037 -5.507 1.00 93.44 84 LEU A N 1
ATOM 675 C CA . LEU A 1 84 ? 15.190 4.468 -4.894 1.00 93.44 84 LEU A CA 1
ATOM 676 C C . LEU A 1 84 ? 15.382 4.989 -3.465 1.00 93.44 84 LEU A C 1
ATOM 678 O O . LEU A 1 84 ? 15.485 4.195 -2.537 1.00 93.44 84 LEU A O 1
ATOM 682 N N . ARG A 1 85 ? 15.304 6.309 -3.263 1.00 91.00 85 ARG A N 1
ATOM 683 C CA . ARG A 1 85 ? 15.414 6.916 -1.928 1.00 91.00 85 ARG A CA 1
ATOM 684 C C . ARG A 1 85 ? 14.312 6.467 -0.974 1.00 91.00 85 ARG A C 1
ATOM 686 O O . ARG A 1 85 ? 14.579 6.228 0.195 1.00 91.00 85 ARG A O 1
ATOM 693 N N . MET A 1 86 ? 13.079 6.307 -1.451 1.00 91.81 86 MET A N 1
ATOM 694 C CA . MET A 1 86 ? 11.989 5.756 -0.638 1.00 91.81 86 MET A CA 1
ATOM 695 C C . MET A 1 86 ? 12.315 4.348 -0.129 1.00 91.81 86 MET A C 1
ATOM 697 O O . MET A 1 86 ? 11.954 4.010 0.995 1.00 91.81 86 MET A O 1
ATOM 701 N N . VAL A 1 87 ? 12.982 3.525 -0.940 1.00 95.00 87 VAL A N 1
ATOM 702 C CA . VAL A 1 87 ? 13.359 2.159 -0.557 1.00 95.00 87 VAL A CA 1
ATOM 703 C C . VAL A 1 87 ? 14.590 2.155 0.349 1.00 95.00 87 VAL A C 1
ATOM 705 O O . VAL A 1 87 ? 14.584 1.464 1.364 1.00 95.00 87 VAL A O 1
ATOM 708 N N . GLU A 1 88 ? 15.620 2.925 0.007 1.00 93.44 88 GLU A N 1
ATOM 709 C CA . GLU A 1 88 ? 16.915 2.917 0.697 1.00 93.44 88 GLU A CA 1
ATOM 710 C C . GLU A 1 88 ? 16.906 3.737 1.992 1.00 93.44 88 GLU A C 1
ATOM 712 O O . GLU A 1 88 ? 17.326 3.232 3.032 1.00 93.44 88 GLU A O 1
ATOM 717 N N . ASP A 1 89 ? 16.390 4.968 1.951 1.00 93.69 89 ASP A N 1
ATOM 718 C CA . ASP A 1 89 ? 16.409 5.880 3.099 1.00 93.69 89 ASP A CA 1
ATOM 719 C C . ASP A 1 89 ? 15.231 5.605 4.048 1.00 93.69 89 ASP A C 1
ATOM 721 O O . ASP A 1 89 ? 15.386 5.652 5.265 1.00 93.69 89 ASP A O 1
ATOM 725 N N . LEU A 1 90 ? 14.038 5.333 3.501 1.00 89.69 90 LEU A N 1
ATOM 726 C CA . LEU A 1 90 ? 12.790 5.275 4.280 1.00 89.69 90 LEU A CA 1
ATOM 727 C C . LEU A 1 90 ? 12.241 3.859 4.471 1.00 89.69 90 LEU A C 1
ATOM 729 O O . LEU A 1 90 ? 11.366 3.652 5.312 1.00 89.69 90 LEU A O 1
ATOM 733 N N . GLY A 1 91 ? 12.734 2.869 3.721 1.00 91.88 91 GLY A N 1
ATOM 734 C CA . GLY A 1 91 ? 12.202 1.507 3.758 1.00 91.88 91 GLY A CA 1
ATOM 735 C C . GLY A 1 91 ? 12.289 0.880 5.149 1.00 91.88 91 GLY A C 1
ATOM 736 O O . GLY A 1 91 ? 11.321 0.278 5.617 1.00 91.88 91 GLY A O 1
ATOM 737 N N . GLY A 1 92 ? 13.415 1.078 5.841 1.00 91.25 92 GLY A N 1
ATOM 738 C CA . GLY A 1 92 ? 13.607 0.602 7.213 1.00 91.25 92 GLY A CA 1
ATOM 739 C C . GLY A 1 92 ? 12.594 1.202 8.190 1.00 91.25 92 GLY A C 1
ATOM 740 O O . GLY A 1 92 ? 11.912 0.462 8.901 1.00 91.25 92 GLY A O 1
ATOM 741 N N . ASP A 1 93 ? 12.437 2.525 8.166 1.00 95.38 93 ASP A N 1
ATOM 742 C CA . ASP A 1 93 ? 11.519 3.247 9.051 1.00 95.38 93 ASP A CA 1
ATOM 743 C C . ASP A 1 93 ? 10.055 2.888 8.779 1.00 95.38 93 ASP A C 1
ATOM 745 O O . ASP A 1 93 ? 9.275 2.700 9.714 1.00 95.38 93 ASP A O 1
ATOM 749 N N . ILE A 1 94 ? 9.677 2.718 7.509 1.00 89.50 94 ILE A N 1
ATOM 750 C CA . ILE A 1 94 ? 8.329 2.287 7.115 1.00 89.50 94 ILE A CA 1
ATOM 751 C C . ILE A 1 94 ? 8.033 0.883 7.656 1.00 89.50 94 ILE A C 1
ATOM 753 O O . ILE A 1 94 ? 6.956 0.648 8.211 1.00 89.50 94 ILE A O 1
ATOM 757 N N . LEU A 1 95 ? 8.977 -0.054 7.529 1.00 92.50 95 LEU A N 1
ATOM 758 C CA . LEU A 1 95 ? 8.809 -1.418 8.038 1.00 92.50 95 LEU A CA 1
ATOM 759 C C . LEU A 1 95 ? 8.766 -1.457 9.570 1.00 92.50 95 LEU A C 1
ATOM 761 O O . LEU A 1 95 ? 7.946 -2.185 10.134 1.00 92.50 95 LEU A O 1
ATOM 765 N N . ALA A 1 96 ? 9.596 -0.658 10.246 1.00 92.81 96 ALA A N 1
ATOM 766 C CA . ALA A 1 96 ? 9.576 -0.526 11.700 1.00 92.81 96 ALA A CA 1
ATOM 767 C C . ALA A 1 96 ? 8.249 0.074 12.194 1.00 92.81 96 ALA A C 1
ATOM 769 O O . ALA A 1 96 ? 7.634 -0.458 13.122 1.00 92.81 96 ALA A O 1
ATOM 770 N N . ALA A 1 97 ? 7.760 1.125 11.532 1.00 92.75 97 ALA A N 1
ATOM 771 C CA . ALA A 1 97 ? 6.468 1.733 11.828 1.00 92.75 97 ALA A CA 1
ATOM 772 C C . ALA A 1 97 ? 5.308 0.750 11.610 1.00 92.75 97 ALA A C 1
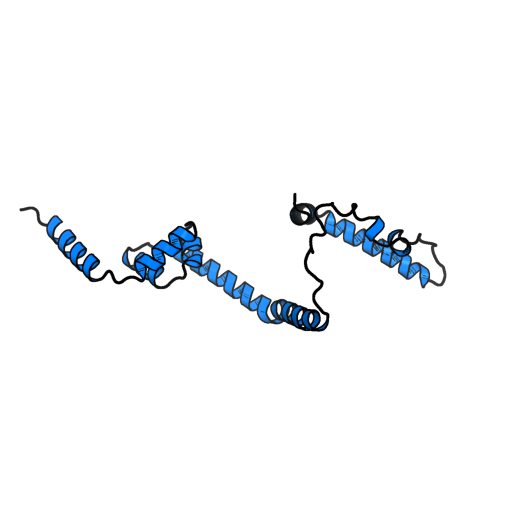ATOM 774 O O . ALA A 1 97 ? 4.391 0.685 12.427 1.00 92.75 97 ALA A O 1
ATOM 775 N N . GLU A 1 98 ? 5.351 -0.059 10.550 1.00 93.12 98 GLU A N 1
ATOM 776 C CA . GLU A 1 98 ? 4.342 -1.089 10.289 1.00 93.12 98 GLU A CA 1
ATOM 777 C C . GLU A 1 98 ? 4.383 -2.218 11.331 1.00 93.12 98 GLU A C 1
ATOM 779 O O . GLU A 1 98 ? 3.332 -2.678 11.787 1.00 93.12 98 GLU A O 1
ATOM 784 N N . ALA A 1 99 ? 5.574 -2.648 11.755 1.00 95.19 99 ALA A N 1
ATOM 785 C CA . ALA A 1 99 ? 5.726 -3.622 12.833 1.00 95.19 99 ALA A CA 1
ATOM 786 C C . ALA A 1 99 ? 5.138 -3.091 14.150 1.00 95.19 99 ALA A C 1
ATOM 788 O O . ALA A 1 99 ? 4.378 -3.798 14.820 1.00 95.19 99 ALA A O 1
ATOM 789 N N . GLU A 1 100 ? 5.410 -1.828 14.482 1.00 94.50 100 GLU A N 1
ATOM 790 C CA . GLU A 1 100 ? 4.865 -1.188 15.678 1.00 94.50 100 GLU A CA 1
ATOM 791 C C . GLU A 1 100 ? 3.346 -0.999 15.584 1.00 94.50 100 GLU A C 1
ATOM 793 O O . GLU A 1 100 ? 2.614 -1.329 16.521 1.00 94.50 100 GLU A O 1
ATOM 798 N N . ARG A 1 101 ? 2.829 -0.573 14.425 1.00 89.06 101 ARG A N 1
ATOM 799 C CA . ARG A 1 101 ? 1.384 -0.476 14.176 1.00 89.06 101 ARG A CA 1
ATOM 800 C C . ARG A 1 101 ? 0.696 -1.823 14.390 1.00 89.06 101 ARG A C 1
ATOM 802 O O . ARG A 1 101 ? -0.356 -1.876 15.033 1.00 89.06 101 ARG A O 1
ATOM 809 N N . ARG A 1 102 ? 1.278 -2.921 13.893 1.00 90.88 102 ARG A N 1
ATOM 810 C CA . ARG A 1 102 ? 0.758 -4.283 14.111 1.00 90.88 102 ARG A CA 1
ATOM 811 C C . ARG A 1 102 ? 0.768 -4.661 15.588 1.00 90.88 102 ARG A C 1
ATOM 813 O O . ARG A 1 102 ? -0.249 -5.153 16.077 1.00 90.88 102 ARG A O 1
ATOM 820 N N . ARG A 1 103 ? 1.863 -4.382 16.305 1.00 93.56 103 ARG A N 1
ATOM 821 C CA . ARG A 1 103 ? 1.984 -4.639 17.749 1.00 93.56 103 ARG A CA 1
ATOM 822 C C . ARG A 1 103 ? 0.895 -3.913 18.541 1.00 93.56 103 ARG A C 1
ATOM 824 O O . ARG A 1 103 ? 0.193 -4.544 19.329 1.00 93.56 103 ARG A O 1
ATOM 831 N N . LEU A 1 104 ? 0.713 -2.614 18.298 1.00 89.00 104 LEU A N 1
ATOM 832 C CA . LEU A 1 104 ? -0.312 -1.801 18.961 1.00 89.00 104 LEU A CA 1
ATOM 833 C C . LEU A 1 104 ? -1.729 -2.279 18.626 1.00 89.00 104 LEU A C 1
ATOM 835 O O . LEU A 1 104 ? -2.571 -2.388 19.515 1.00 89.00 104 LEU A O 1
ATOM 839 N N . THR A 1 105 ? -1.982 -2.630 17.364 1.00 85.62 105 THR A N 1
ATOM 840 C CA . THR A 1 105 ? -3.277 -3.172 16.919 1.00 85.62 105 THR A CA 1
ATOM 841 C C . THR A 1 105 ? -3.590 -4.498 17.617 1.00 85.62 105 THR A C 1
ATOM 843 O O . THR A 1 105 ? -4.711 -4.707 18.081 1.00 85.62 105 THR A O 1
ATOM 846 N N . GLN A 1 106 ? -2.604 -5.391 17.743 1.00 87.12 106 GLN A N 1
ATOM 847 C CA . GLN A 1 106 ? -2.767 -6.661 18.449 1.00 87.12 106 GLN A CA 1
ATOM 848 C C . GLN A 1 106 ? -3.036 -6.446 19.942 1.00 87.12 106 GLN A C 1
ATOM 850 O O . GLN A 1 106 ? -3.979 -7.030 20.474 1.00 87.12 106 GLN A O 1
ATOM 855 N N . ALA A 1 107 ? -2.269 -5.568 20.594 1.00 87.50 107 ALA A N 1
ATOM 856 C CA . ALA A 1 107 ? -2.477 -5.222 21.998 1.00 87.50 107 ALA A CA 1
ATOM 857 C C . ALA A 1 107 ? -3.883 -4.642 22.237 1.00 87.50 107 ALA A C 1
ATOM 859 O O . ALA A 1 107 ? -4.578 -5.070 23.160 1.00 87.50 107 ALA A O 1
ATOM 860 N N . ALA A 1 108 ? -4.338 -3.736 21.365 1.00 83.38 108 ALA A N 1
ATOM 861 C CA . ALA A 1 108 ? -5.667 -3.134 21.437 1.00 83.38 108 ALA A CA 1
ATOM 862 C C . ALA A 1 108 ? -6.797 -4.167 21.293 1.00 83.38 108 ALA A C 1
ATOM 864 O O . ALA A 1 108 ? -7.805 -4.063 21.987 1.00 83.38 108 ALA A O 1
ATOM 865 N N . ARG A 1 109 ? -6.628 -5.192 20.446 1.00 81.75 109 ARG A N 1
ATOM 866 C CA . ARG A 1 109 ? -7.608 -6.286 20.305 1.00 81.75 109 ARG A CA 1
ATOM 867 C C . ARG A 1 109 ? -7.705 -7.170 21.551 1.00 81.75 109 ARG A C 1
ATOM 869 O O . ARG A 1 109 ? -8.767 -7.726 21.807 1.00 81.75 109 ARG A O 1
ATOM 876 N N . THR A 1 110 ? -6.618 -7.312 22.310 1.00 85.56 110 THR A N 1
ATOM 877 C CA . THR A 1 110 ? -6.586 -8.117 23.547 1.00 85.56 110 THR A CA 1
ATOM 878 C C . THR A 1 110 ? -6.932 -7.330 24.812 1.00 85.56 110 THR A C 1
ATOM 880 O O . THR A 1 110 ? -7.189 -7.930 25.853 1.00 85.56 110 THR A O 1
ATOM 883 N N . ALA A 1 111 ? -6.922 -5.997 24.747 1.00 82.75 111 ALA A N 1
ATOM 884 C CA . ALA A 1 111 ? -7.224 -5.146 25.888 1.00 82.75 111 ALA A CA 1
ATOM 885 C C . ALA A 1 111 ? -8.702 -5.261 26.296 1.00 82.75 111 ALA A C 1
ATOM 887 O O . ALA A 1 111 ? -9.592 -5.397 25.454 1.00 82.75 111 ALA A O 1
ATOM 888 N N . ALA A 1 112 ? -8.973 -5.170 27.601 1.00 79.75 112 ALA A N 1
ATOM 889 C CA . ALA A 1 112 ? -10.336 -5.177 28.116 1.00 79.75 112 ALA A CA 1
ATOM 890 C C . ALA A 1 112 ? -11.138 -4.014 27.509 1.00 79.75 112 ALA A C 1
ATOM 892 O O . ALA A 1 112 ? -10.772 -2.844 27.641 1.00 79.75 112 ALA A O 1
ATOM 893 N N . SER A 1 113 ? -12.236 -4.341 26.828 1.00 78.62 113 SER A N 1
ATOM 894 C CA . SER A 1 113 ? -13.070 -3.343 26.166 1.00 78.62 113 SER A CA 1
ATOM 895 C C . SER A 1 113 ? -13.923 -2.594 27.189 1.00 78.62 113 SER A C 1
ATOM 897 O O . SER A 1 113 ? -14.647 -3.208 27.971 1.00 78.62 113 SER A O 1
ATOM 899 N N . SER A 1 114 ? -13.867 -1.261 27.163 1.00 81.31 114 SER A N 1
ATOM 900 C CA . SER A 1 114 ? -14.788 -0.394 27.899 1.00 81.31 114 SER A CA 1
ATOM 901 C C . SER A 1 114 ? -15.574 0.485 26.930 1.00 81.31 114 SER A C 1
ATOM 903 O O . SER A 1 114 ? -15.071 0.897 25.882 1.00 81.31 114 SER A O 1
ATOM 905 N N . THR A 1 115 ? -16.816 0.816 27.285 1.00 78.50 115 THR A N 1
ATOM 906 C CA . THR A 1 115 ? -17.675 1.685 26.466 1.00 78.50 115 THR A CA 1
ATOM 907 C C . THR A 1 115 ? -17.054 3.070 26.258 1.00 78.50 115 THR A C 1
ATOM 909 O O . THR A 1 115 ? -17.158 3.628 25.167 1.00 78.50 115 THR A O 1
ATOM 912 N N . ALA A 1 116 ? -16.365 3.599 27.277 1.00 79.31 116 ALA A N 1
ATOM 913 C CA . ALA A 1 116 ? -15.636 4.864 27.199 1.00 79.31 116 ALA A CA 1
ATOM 914 C C . ALA A 1 116 ? -14.421 4.769 26.257 1.00 79.31 116 ALA A C 1
ATOM 916 O O . ALA A 1 116 ? -14.251 5.626 25.393 1.00 79.31 116 ALA A O 1
ATOM 917 N N . GLY A 1 117 ? -13.633 3.691 26.350 1.00 81.38 117 GLY A N 1
ATOM 918 C CA . GLY A 1 117 ? -12.491 3.456 25.461 1.00 81.38 117 GLY A CA 1
ATOM 919 C C . GLY A 1 117 ? -12.911 3.288 23.999 1.00 81.38 117 GLY A C 1
ATOM 920 O O . GLY A 1 117 ? -12.305 3.873 23.107 1.00 81.38 117 GLY A O 1
ATOM 921 N N . ALA A 1 118 ? -14.009 2.572 23.744 1.00 79.25 118 ALA A N 1
ATOM 922 C CA . ALA A 1 118 ? -14.567 2.429 22.401 1.00 79.25 118 ALA A CA 1
ATOM 923 C C . ALA A 1 118 ? -15.100 3.756 21.827 1.00 79.25 118 ALA A C 1
ATOM 925 O O . ALA A 1 118 ? -15.078 3.945 20.612 1.00 79.25 118 ALA A O 1
ATOM 926 N N . ALA A 1 119 ? -15.598 4.667 22.669 1.00 81.44 119 ALA A N 1
ATOM 927 C CA . ALA A 1 119 ? -16.023 5.997 22.234 1.00 81.44 119 ALA A CA 1
ATOM 928 C C . ALA A 1 119 ? -14.823 6.881 21.861 1.00 81.44 119 ALA A C 1
ATOM 930 O O . ALA A 1 119 ? -14.824 7.443 20.766 1.00 81.44 119 ALA A O 1
ATOM 931 N N . ALA A 1 120 ? -13.788 6.922 22.708 1.00 81.69 120 ALA A N 1
ATOM 932 C CA . ALA A 1 120 ? -12.550 7.660 22.441 1.00 81.69 120 ALA A CA 1
ATOM 933 C C . ALA A 1 120 ? -11.889 7.200 21.131 1.00 81.69 120 ALA A C 1
ATOM 935 O O . ALA A 1 120 ? -11.598 8.000 20.247 1.00 81.69 120 ALA A O 1
ATOM 936 N N . LEU A 1 121 ? -11.789 5.882 20.935 1.00 83.69 121 LEU A N 1
ATOM 937 C CA . LEU A 1 121 ? -11.228 5.285 19.726 1.00 83.69 121 LEU A CA 1
ATOM 938 C C . LEU A 1 121 ? -11.925 5.769 18.444 1.00 83.69 121 LEU A C 1
ATOM 940 O O . LEU A 1 121 ? -11.262 6.045 17.450 1.00 83.69 121 LEU A O 1
ATOM 944 N N . ARG A 1 122 ? -13.261 5.885 18.455 1.00 84.69 122 ARG A N 1
ATOM 945 C CA . ARG A 1 122 ? -14.036 6.356 17.293 1.00 84.69 122 ARG A CA 1
ATOM 946 C C . ARG A 1 122 ? -13.889 7.857 17.037 1.00 84.69 122 ARG A C 1
ATOM 948 O O . ARG A 1 122 ? -14.059 8.275 15.894 1.00 84.69 122 ARG A O 1
ATOM 955 N N . ALA A 1 123 ? -13.638 8.653 18.073 1.00 84.19 123 ALA A N 1
ATOM 956 C CA . ALA A 1 123 ? -13.438 10.093 17.934 1.00 84.19 123 ALA A CA 1
ATOM 957 C C . ALA A 1 123 ? -12.054 10.403 17.337 1.00 84.19 123 ALA A C 1
ATOM 959 O O . ALA A 1 123 ? -11.944 11.204 16.397 1.00 84.19 123 ALA A O 1
ATOM 960 N N . ASP A 1 124 ? -11.034 9.698 17.829 1.00 84.75 124 ASP A N 1
ATOM 961 C CA . ASP A 1 124 ? -9.633 10.051 17.601 1.00 84.75 124 ASP A CA 1
ATOM 962 C C . ASP A 1 124 ? -8.990 9.300 16.429 1.00 84.75 124 ASP A C 1
ATOM 964 O O . ASP A 1 124 ? -8.130 9.856 15.742 1.00 84.75 124 ASP A O 1
ATOM 968 N N . LEU A 1 125 ? -9.411 8.064 16.130 1.00 85.00 125 LEU A N 1
ATOM 969 C CA . LEU A 1 125 ? -8.803 7.298 15.040 1.00 85.00 125 LEU A CA 1
ATOM 970 C C . LEU A 1 125 ? -9.434 7.586 13.665 1.00 85.00 125 LEU A C 1
ATOM 972 O O . LEU A 1 125 ? -10.655 7.720 13.537 1.00 85.00 125 LEU A O 1
ATOM 976 N N . PRO A 1 126 ? -8.626 7.590 12.587 1.00 85.81 126 PRO A N 1
ATOM 977 C CA . PRO A 1 126 ? -9.134 7.592 11.221 1.00 85.81 126 PRO A CA 1
ATOM 978 C C . PRO A 1 126 ? -9.977 6.347 10.919 1.00 85.81 126 PRO A C 1
ATOM 980 O O . PRO A 1 126 ? -9.676 5.240 11.373 1.00 85.81 126 PRO A O 1
ATOM 983 N N . ALA A 1 127 ? -10.983 6.504 10.054 1.00 85.62 127 ALA A N 1
ATOM 984 C CA . ALA A 1 127 ? -11.903 5.429 9.681 1.00 85.62 127 ALA A CA 1
ATOM 985 C C . ALA A 1 127 ? -11.201 4.181 9.119 1.00 85.62 127 ALA A C 1
ATOM 987 O O . ALA A 1 127 ? -11.635 3.068 9.391 1.00 85.62 127 ALA A O 1
ATOM 988 N N . ALA A 1 128 ? -10.102 4.352 8.379 1.00 82.44 128 ALA A N 1
ATOM 989 C CA . ALA A 1 128 ? -9.329 3.233 7.843 1.00 82.44 128 ALA A CA 1
ATOM 990 C C . ALA A 1 128 ? -8.699 2.372 8.953 1.00 82.44 128 ALA A C 1
ATOM 992 O O . ALA A 1 128 ? -8.754 1.147 8.892 1.00 82.44 128 ALA A O 1
ATOM 993 N N . VAL A 1 129 ? -8.165 3.009 10.000 1.00 84.06 129 VAL A N 1
ATOM 994 C CA . VAL A 1 129 ? -7.548 2.310 11.138 1.00 84.06 129 VAL A CA 1
ATOM 995 C C . VAL A 1 129 ? -8.619 1.632 11.991 1.00 84.06 129 VAL A C 1
ATOM 997 O O . VAL A 1 129 ? -8.453 0.486 12.395 1.00 84.06 129 VAL A O 1
ATOM 1000 N N . LEU A 1 130 ? -9.753 2.301 12.218 1.00 86.44 130 LEU A N 1
ATOM 1001 C CA . LEU A 1 130 ? -10.899 1.714 12.921 1.00 86.44 130 LEU A CA 1
ATOM 1002 C C . LEU A 1 130 ? -11.503 0.520 12.184 1.00 86.44 130 LEU A C 1
ATOM 1004 O O . LEU A 1 130 ? -11.893 -0.452 12.829 1.00 86.44 130 LEU A O 1
ATOM 1008 N N . ALA A 1 131 ? -11.588 0.594 10.854 1.00 87.94 131 ALA A N 1
ATOM 1009 C CA . ALA A 1 131 ? -12.064 -0.501 10.019 1.00 87.94 131 ALA A CA 1
ATOM 1010 C C . ALA A 1 131 ? -11.180 -1.743 10.183 1.00 87.94 131 ALA A C 1
ATOM 1012 O O . ALA A 1 131 ? -11.700 -2.816 10.477 1.00 87.94 131 ALA A O 1
ATOM 1013 N N . ASP A 1 132 ? -9.857 -1.579 10.076 1.00 84.56 132 ASP A N 1
ATOM 1014 C CA . ASP A 1 132 ? -8.885 -2.663 10.271 1.00 84.56 132 ASP A CA 1
ATOM 1015 C C . ASP A 1 132 ? -8.933 -3.220 11.705 1.00 84.56 132 ASP A C 1
ATOM 1017 O O . ASP A 1 132 ? -9.037 -4.429 11.927 1.00 84.56 132 ASP A O 1
ATOM 1021 N N . LEU A 1 133 ? -8.941 -2.344 12.713 1.00 84.19 133 LEU A N 1
ATOM 1022 C CA . LEU A 1 133 ? -8.911 -2.750 14.117 1.00 84.19 133 LEU A CA 1
ATOM 1023 C C . LEU A 1 133 ? -10.146 -3.571 14.519 1.00 84.19 133 LEU A C 1
ATOM 1025 O O . LEU A 1 133 ? -9.999 -4.581 15.210 1.00 84.19 133 LEU A O 1
ATOM 1029 N N . LEU A 1 134 ? -11.333 -3.151 14.065 1.00 83.81 134 LEU A N 1
ATOM 1030 C CA . LEU A 1 134 ? -12.626 -3.751 14.411 1.00 83.81 134 LEU A CA 1
ATOM 1031 C C . LEU A 1 134 ? -13.125 -4.788 13.388 1.00 83.81 134 LEU A C 1
ATOM 1033 O O . LEU A 1 134 ? -14.188 -5.369 13.594 1.00 83.81 134 LEU A O 1
ATOM 1037 N N . GLY A 1 135 ? -12.402 -5.007 12.283 1.00 82.75 135 GLY A N 1
ATOM 1038 C CA . GLY A 1 135 ? -12.831 -5.898 11.198 1.00 82.75 135 GLY A CA 1
ATOM 1039 C C . GLY A 1 135 ? -14.096 -5.417 10.472 1.00 82.75 135 GLY A C 1
ATOM 1040 O O . GLY A 1 135 ? -14.888 -6.229 9.997 1.00 82.75 135 GLY A O 1
ATOM 1041 N N . LEU A 1 136 ? -14.324 -4.101 10.420 1.00 86.75 136 LEU A N 1
ATOM 1042 C CA . LEU A 1 136 ? -15.506 -3.496 9.803 1.00 86.75 136 LEU A CA 1
ATOM 1043 C C . LEU A 1 136 ? -15.244 -3.133 8.339 1.00 86.75 136 LEU A C 1
ATOM 1045 O O . LEU A 1 136 ? -14.139 -2.760 7.955 1.00 86.75 136 LEU A O 1
ATOM 1049 N N . HIS A 1 137 ? -16.300 -3.124 7.525 1.00 87.94 137 HIS A N 1
ATOM 1050 C CA . HIS A 1 137 ? -16.241 -2.502 6.203 1.00 87.94 137 HIS A CA 1
ATOM 1051 C C . HIS A 1 137 ? -15.925 -0.995 6.330 1.00 87.94 137 HIS A C 1
ATOM 1053 O O . HIS A 1 137 ? -16.518 -0.310 7.169 1.00 87.94 137 HIS A O 1
ATOM 1059 N N . VAL A 1 138 ? -15.050 -0.450 5.473 1.00 86.88 138 VAL A N 1
ATOM 1060 C CA . VAL A 1 138 ? -14.541 0.938 5.581 1.00 86.88 138 VAL A CA 1
ATOM 1061 C C . VAL A 1 138 ? -15.654 1.992 5.658 1.00 86.88 138 VAL A C 1
ATOM 1063 O O . VAL A 1 138 ? -15.606 2.878 6.507 1.00 86.88 138 VAL A O 1
ATOM 1066 N N . ASN A 1 139 ? -16.726 1.849 4.871 1.00 90.56 139 ASN A N 1
ATOM 1067 C CA . ASN A 1 139 ? -17.879 2.763 4.918 1.00 90.56 139 ASN A CA 1
ATOM 1068 C C . ASN A 1 139 ? -18.619 2.742 6.268 1.00 90.56 139 ASN A C 1
ATOM 1070 O O . ASN A 1 139 ? -19.147 3.765 6.705 1.00 90.56 139 ASN A O 1
ATOM 1074 N N . THR A 1 140 ? -18.648 1.595 6.950 1.00 87.19 140 THR A N 1
ATOM 1075 C CA . THR A 1 140 ? -19.229 1.475 8.293 1.00 87.19 140 THR A CA 1
ATOM 1076 C C . THR A 1 140 ? -18.373 2.228 9.306 1.00 87.19 140 THR A C 1
ATOM 1078 O O . THR A 1 140 ? -18.911 2.984 10.114 1.00 87.19 140 THR A O 1
ATOM 1081 N N . ALA A 1 141 ? -17.046 2.104 9.211 1.00 87.50 141 ALA A N 1
ATOM 1082 C CA . ALA A 1 141 ? -16.119 2.847 10.058 1.00 87.50 141 ALA A CA 1
ATOM 1083 C C . ALA A 1 141 ? -16.185 4.362 9.807 1.00 87.50 141 ALA A C 1
ATOM 1085 O O . ALA A 1 141 ? -16.228 5.127 10.766 1.00 87.50 141 ALA A O 1
ATOM 1086 N N . VAL A 1 142 ? -16.288 4.803 8.545 1.00 87.94 142 VAL A N 1
ATOM 1087 C CA . VAL A 1 142 ? -16.490 6.223 8.194 1.00 87.94 142 VAL A CA 1
ATOM 1088 C C . VAL A 1 142 ? -17.740 6.764 8.880 1.00 87.94 142 VAL A C 1
ATOM 1090 O O . VAL A 1 142 ? -17.661 7.757 9.597 1.00 87.94 142 VAL A O 1
ATOM 1093 N N . ARG A 1 143 ? -18.878 6.069 8.749 1.00 86.44 143 ARG A N 1
ATOM 1094 C CA . ARG A 1 143 ? -20.128 6.471 9.413 1.00 86.44 143 ARG A CA 1
ATOM 1095 C C . ARG A 1 143 ? -19.975 6.565 10.931 1.00 86.44 143 ARG A C 1
ATOM 1097 O O . ARG A 1 143 ? -20.522 7.483 11.533 1.00 86.44 143 ARG A O 1
ATOM 1104 N N . TRP A 1 144 ? -19.252 5.634 11.547 1.00 84.88 144 TRP A N 1
ATOM 1105 C CA . TRP A 1 144 ? -19.032 5.613 12.994 1.00 84.88 144 TRP A CA 1
ATOM 1106 C C . TRP A 1 144 ? -18.117 6.737 13.478 1.00 84.88 144 TRP A C 1
ATOM 1108 O O . TRP A 1 144 ? -18.414 7.324 14.514 1.00 84.88 144 TRP A O 1
ATOM 1118 N N . VAL A 1 145 ? -17.062 7.077 12.733 1.00 85.38 145 VAL A N 1
ATOM 1119 C CA . VAL A 1 145 ? -16.200 8.234 13.032 1.00 85.38 145 VAL A CA 1
ATOM 1120 C C . VAL A 1 145 ? -16.985 9.531 12.897 1.00 85.38 145 VAL A C 1
ATOM 1122 O O . VAL A 1 145 ? -16.956 10.365 13.796 1.00 85.38 145 VAL A O 1
ATOM 1125 N N . THR A 1 146 ? -17.741 9.698 11.809 1.00 83.69 146 THR A N 1
ATOM 1126 C CA . THR A 1 146 ? -18.586 10.886 11.608 1.00 83.69 146 THR A CA 1
ATOM 1127 C C . THR A 1 146 ? -19.632 11.021 12.710 1.00 83.69 146 THR A C 1
ATOM 1129 O O . THR A 1 146 ? -19.902 12.128 13.167 1.00 83.69 146 THR A O 1
ATOM 1132 N N . TYR A 1 147 ? -20.204 9.902 13.162 1.00 78.06 147 TYR A N 1
ATOM 1133 C CA . TYR A 1 147 ? -21.126 9.896 14.289 1.00 78.06 147 TYR A CA 1
ATOM 1134 C C . TYR A 1 147 ? -20.408 10.272 15.589 1.00 78.06 147 TYR A C 1
ATOM 1136 O O . TYR A 1 147 ? -20.853 11.188 16.261 1.00 78.06 147 TYR A O 1
ATOM 1144 N N . ALA A 1 148 ? -19.290 9.630 15.932 1.00 77.81 148 ALA A N 1
ATOM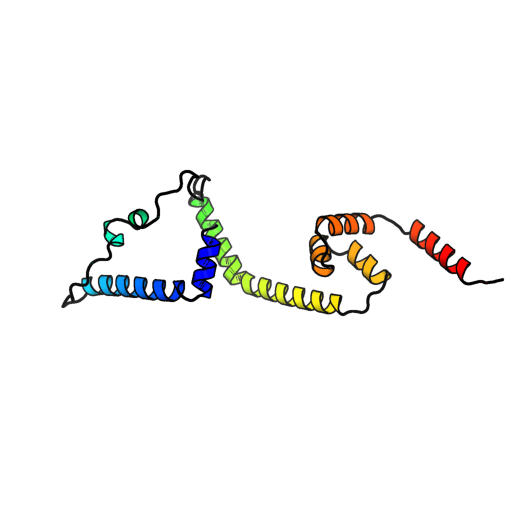 1145 C CA . ALA A 1 148 ? -18.578 9.855 17.192 1.00 77.81 148 ALA A CA 1
ATOM 1146 C C . ALA A 1 148 ? -17.934 11.245 17.315 1.00 77.81 148 ALA A C 1
ATOM 1148 O O . ALA A 1 148 ? -17.819 11.754 18.423 1.00 77.81 148 ALA A O 1
ATOM 1149 N N . ARG A 1 149 ? -17.546 11.867 16.195 1.00 72.00 149 ARG A N 1
ATOM 1150 C CA . ARG A 1 149 ? -17.049 13.254 16.156 1.00 72.00 149 ARG A CA 1
ATOM 1151 C C . ARG A 1 149 ? -18.151 14.306 16.280 1.00 72.00 149 ARG A C 1
ATOM 1153 O O . ARG A 1 149 ? -17.849 15.488 16.403 1.00 72.00 149 ARG A O 1
ATOM 1160 N N . ARG A 1 150 ? -19.420 13.903 16.202 1.00 69.25 150 ARG A N 1
ATOM 1161 C CA . ARG A 1 150 ? -20.558 14.784 16.474 1.00 69.25 150 ARG A CA 1
ATOM 1162 C C . ARG A 1 150 ? -20.728 14.907 17.991 1.00 69.25 150 ARG A C 1
ATOM 1164 O O . ARG A 1 150 ? -20.460 13.947 18.704 1.00 69.25 150 ARG A O 1
ATOM 1171 N N . ASP A 1 151 ? -21.153 16.063 18.487 1.00 61.72 151 ASP A N 1
ATOM 1172 C CA . ASP A 1 151 ? -21.363 16.248 19.926 1.00 61.72 151 ASP A CA 1
ATOM 1173 C C . ASP A 1 151 ? -22.596 15.456 20.402 1.00 61.72 151 ASP A C 1
ATOM 1175 O O . ASP A 1 151 ? -23.684 15.585 19.837 1.00 61.72 151 ASP A O 1
ATOM 1179 N N . TRP A 1 152 ? -22.404 14.601 21.411 1.00 55.16 152 TRP A N 1
ATOM 1180 C CA . TRP A 1 152 ? -23.432 13.739 22.019 1.00 55.16 152 TRP A CA 1
ATOM 1181 C C . TRP A 1 152 ? -23.528 13.915 23.538 1.00 55.16 152 TRP A C 1
ATOM 1183 O O . TRP A 1 152 ? -24.145 13.083 24.212 1.00 55.16 152 TRP A O 1
ATOM 1193 N N . THR A 1 153 ? -22.902 14.952 24.096 1.00 64.81 153 THR A N 1
ATOM 1194 C CA . THR A 1 153 ? -22.850 15.187 25.549 1.00 64.81 153 THR A CA 1
ATOM 1195 C C . THR A 1 153 ? -24.244 15.238 26.181 1.00 64.81 153 THR A C 1
ATOM 1197 O O . THR A 1 153 ? -24.485 14.543 27.172 1.00 64.81 153 THR A O 1
ATOM 1200 N N . ASP A 1 154 ? -25.198 15.911 25.533 1.00 64.69 154 ASP A N 1
ATOM 1201 C CA . ASP A 1 154 ? -26.601 15.972 25.967 1.00 64.69 154 ASP A CA 1
ATOM 1202 C C . ASP A 1 154 ? -27.276 14.591 26.018 1.00 64.69 154 ASP A C 1
ATOM 1204 O O . ASP A 1 154 ? -27.995 14.255 26.963 1.00 64.69 154 ASP A O 1
ATOM 1208 N N . TYR A 1 155 ? -27.013 13.738 25.024 1.00 63.31 155 TYR A N 1
ATOM 1209 C CA . TYR A 1 155 ? -27.593 12.396 24.951 1.00 63.31 155 TYR A CA 1
ATOM 1210 C C . TYR A 1 155 ? -27.017 11.448 26.015 1.00 63.31 155 TYR A C 1
ATOM 1212 O O . TYR A 1 155 ? -27.756 10.676 26.635 1.00 63.31 155 TYR A O 1
ATOM 1220 N N . LEU A 1 156 ? -25.700 11.495 26.248 1.00 65.19 156 LEU A N 1
ATOM 1221 C CA . LEU A 1 156 ? -25.046 10.690 27.284 1.00 65.19 156 LEU A CA 1
ATOM 1222 C C . LEU A 1 156 ? -25.495 11.109 28.689 1.00 65.19 156 LEU A C 1
ATOM 1224 O O . LEU A 1 156 ? -25.755 10.236 29.522 1.00 65.19 156 LEU A O 1
ATOM 1228 N N . ALA A 1 157 ? -25.662 12.415 28.927 1.00 71.31 157 ALA A N 1
ATOM 1229 C CA . ALA A 1 157 ? -26.215 12.941 30.172 1.00 71.31 157 ALA A CA 1
ATOM 1230 C C . ALA A 1 157 ? -27.645 12.431 30.413 1.00 71.31 157 ALA A C 1
ATOM 1232 O O . ALA A 1 157 ? -27.960 11.958 31.507 1.00 71.31 157 ALA A O 1
ATOM 1233 N N . LEU A 1 158 ? -28.489 12.429 29.375 1.00 70.81 158 LEU A N 1
ATOM 1234 C CA . LEU A 1 158 ? -29.848 11.892 29.450 1.00 70.81 158 LEU A CA 1
ATOM 1235 C C . LEU A 1 158 ? -29.848 10.388 29.778 1.00 70.81 158 LEU A C 1
ATOM 1237 O O . LEU A 1 158 ? -30.565 9.928 30.668 1.00 70.81 158 LEU A O 1
ATOM 1241 N N . ARG A 1 159 ? -29.007 9.599 29.099 1.00 67.50 159 ARG A N 1
ATOM 1242 C CA . ARG A 1 159 ? -28.924 8.147 29.318 1.00 67.50 159 ARG A CA 1
ATOM 1243 C C . ARG A 1 159 ? -28.417 7.795 30.721 1.00 67.50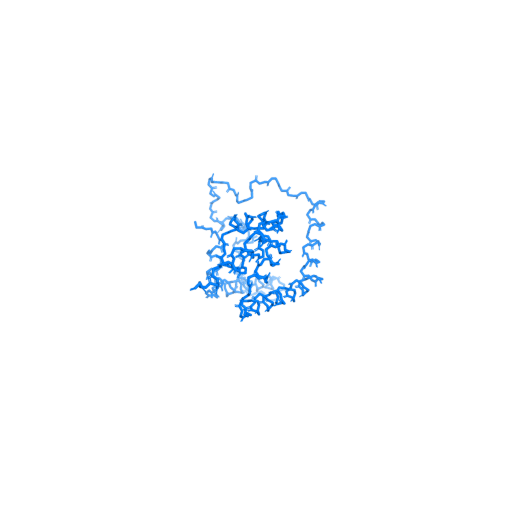 159 ARG A C 1
ATOM 1245 O O . ARG A 1 159 ? -28.930 6.845 31.311 1.00 67.50 159 ARG A O 1
ATOM 1252 N N . ALA A 1 160 ? -27.471 8.552 31.276 1.00 69.94 160 ALA A N 1
ATOM 1253 C CA . ALA A 1 160 ? -27.005 8.364 32.651 1.00 69.94 160 ALA A CA 1
ATOM 1254 C C . ALA A 1 160 ? -28.136 8.584 33.676 1.00 69.94 160 ALA A C 1
ATOM 1256 O O . ALA A 1 160 ? -28.288 7.799 34.612 1.00 69.94 160 ALA A O 1
ATOM 1257 N N . GLN A 1 161 ? -28.994 9.585 33.449 1.00 70.25 161 GLN A N 1
ATOM 1258 C CA . GLN A 1 161 ? -30.176 9.830 34.284 1.00 70.25 161 GLN A CA 1
ATOM 1259 C C . GLN A 1 161 ? -31.230 8.720 34.174 1.00 70.25 161 GLN A C 1
ATOM 1261 O O . GLN A 1 161 ? -31.936 8.453 35.145 1.00 70.25 161 GLN A O 1
ATOM 1266 N N . HIS A 1 162 ? -31.363 8.076 33.012 1.00 57.56 162 HIS A N 1
ATOM 1267 C CA . HIS A 1 162 ? -32.271 6.939 32.834 1.00 57.56 162 HIS A CA 1
ATOM 1268 C C . HIS A 1 162 ? -31.730 5.652 33.469 1.00 57.56 162 HIS A C 1
ATOM 1270 O O . HIS A 1 162 ? -32.498 4.921 34.086 1.00 57.56 162 HIS A O 1
ATOM 1276 N N . ALA A 1 163 ? -30.419 5.403 33.396 1.00 62.81 163 ALA A N 1
ATOM 1277 C CA . ALA A 1 163 ? -29.792 4.252 34.048 1.00 62.81 163 ALA A CA 1
ATOM 1278 C C . ALA A 1 163 ? -29.918 4.308 35.583 1.00 62.81 163 ALA A C 1
ATOM 1280 O O . ALA A 1 163 ? -30.146 3.279 36.212 1.00 62.81 163 ALA A O 1
ATOM 1281 N N . GLY A 1 164 ? -29.851 5.506 36.180 1.00 56.41 164 GLY A N 1
ATOM 1282 C CA . GLY A 1 164 ? -30.056 5.698 37.621 1.00 56.41 164 GLY A CA 1
ATOM 1283 C C . GLY A 1 164 ? -31.499 5.487 38.099 1.00 56.41 164 GLY A C 1
ATOM 1284 O O . GLY A 1 164 ? -31.706 5.120 39.250 1.00 56.41 164 GLY A O 1
ATOM 1285 N N . ARG A 1 165 ? -32.503 5.661 37.227 1.00 56.44 165 ARG A N 1
ATOM 1286 C CA . ARG A 1 165 ? -33.927 5.478 37.579 1.00 56.44 165 ARG A CA 1
ATOM 1287 C C . ARG A 1 165 ? -34.391 4.020 37.558 1.00 56.44 165 ARG A C 1
ATOM 1289 O O . ARG A 1 165 ? -35.413 3.715 38.157 1.00 56.44 165 ARG A O 1
ATOM 1296 N N . CYS A 1 166 ? -33.662 3.121 36.897 1.00 52.41 166 CYS A N 1
ATOM 1297 C CA . CYS A 1 166 ? -34.039 1.707 36.792 1.00 52.41 166 CYS A CA 1
ATOM 1298 C C . CYS A 1 166 ? -33.520 0.831 37.952 1.00 52.41 166 CYS A C 1
ATOM 1300 O O . CYS A 1 166 ? -33.855 -0.348 37.996 1.00 52.41 166 CYS A O 1
ATOM 1302 N N . ILE A 1 167 ? -32.697 1.373 38.864 1.00 51.88 167 ILE A N 1
ATOM 1303 C CA . ILE A 1 167 ? -32.040 0.611 39.950 1.00 51.88 167 ILE A CA 1
ATOM 1304 C C . ILE A 1 167 ? -32.739 0.801 41.315 1.00 51.88 167 ILE A C 1
ATOM 1306 O O . ILE A 1 167 ? -32.417 0.106 42.272 1.00 51.88 167 ILE A O 1
ATOM 1310 N N . THR A 1 168 ? -33.744 1.672 41.423 1.00 50.69 168 THR A N 1
ATOM 1311 C CA . THR A 1 168 ? -34.588 1.785 42.627 1.00 50.69 168 THR A CA 1
ATOM 1312 C C . THR A 1 168 ? -35.902 1.022 42.439 1.00 50.69 168 THR A C 1
ATOM 1314 O O . THR A 1 168 ? -36.822 1.581 41.836 1.00 50.69 168 THR A O 1
ATOM 1317 N N . PRO A 1 169 ? -36.035 -0.228 42.923 1.00 47.44 169 PRO A N 1
ATOM 1318 C CA . PRO A 1 169 ? -37.352 -0.791 43.170 1.00 47.44 169 PRO A CA 1
ATOM 1319 C C . PRO A 1 169 ? -37.938 -0.099 44.409 1.00 47.44 169 PRO A C 1
ATOM 1321 O O . PRO A 1 169 ? -37.227 0.114 45.394 1.00 47.44 169 PRO A O 1
ATOM 1324 N N . GLY A 1 170 ? -39.200 0.316 44.308 1.00 52.56 170 GLY A N 1
ATOM 1325 C CA . GLY A 1 170 ? -39.993 0.750 45.460 1.00 52.56 170 GLY A CA 1
ATOM 1326 C C . GLY A 1 170 ? -40.360 -0.410 46.372 1.00 52.56 170 GLY A C 1
ATOM 1327 O O . GLY A 1 170 ? -40.338 -1.567 45.890 1.00 52.56 170 GLY A O 1
#

Foldseek 3Di:
DDPVVVVVVCVVVVNVVVVVVVVVVLQVLVVVLVVDPHRPCRDHDPCVPVPCVVVDPDAPPVDDPPPDDDDDPVVVVVVVVVVVCCCPVVVVVVVVVVVVLVVVLVVVLPDDDDPVVVLVCLQPDDLVSVCVSVVHDSVVSVVSSVVSVDDCVVVVVVVVVVVVVVPDDD

Mean predicted aligned error: 16.5 Å

Organism: NCBI:txid571190

Sequence (170 aa):
MTCWRRLRDWTEAGVWPRLHELLLALTRLWAFDQLSARPCRIGRPPWEDRGIDDYLPAATTTGGENSTEPLSEHTMGPLLVWALRMVEDLGGDILAAEAERRRLTQAARTAASSTAGAAALRADLPAAVLADLLGLHVNTAVRWVTYARRDWTDYLALRAQHAGRCITPG

pLDDT: mean 79.44, std 11.78, range [47.03, 95.38]